Protein AF-A0A9E5LD41-F1 (afdb_monomer_lite)

Radius of gyration: 11.79 Å; chains: 1; bounding box: 24×31×28 Å

Structure (mmCIF, N/CA/C/O backbone):
data_AF-A0A9E5LD41-F1
#
_entry.id   AF-A0A9E5LD41-F1
#
loop_
_atom_site.group_PDB
_atom_site.id
_atom_site.type_symbol
_atom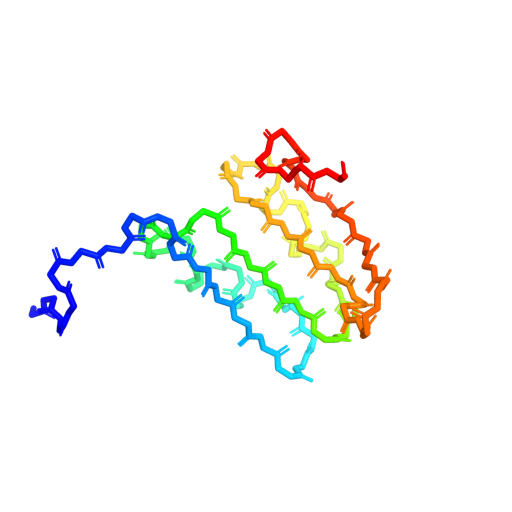_site.label_atom_id
_atom_site.label_alt_id
_atom_site.label_comp_id
_atom_site.label_asym_id
_atom_site.label_entity_id
_atom_site.label_seq_id
_atom_site.pdbx_PDB_ins_code
_atom_site.Cartn_x
_atom_site.Cartn_y
_atom_si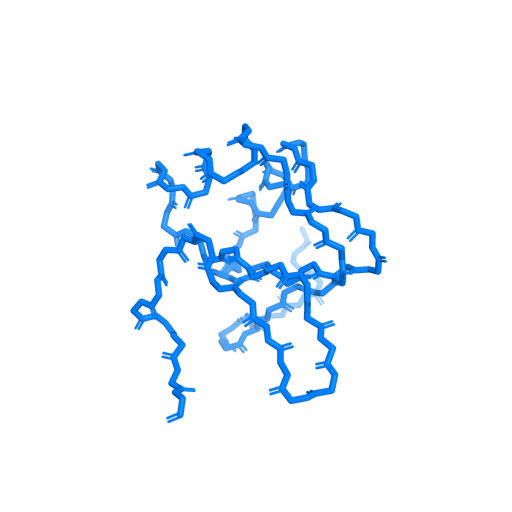te.Cartn_z
_atom_site.occupancy
_atom_site.B_iso_or_equiv
_atom_site.auth_seq_id
_atom_site.auth_comp_id
_atom_site.auth_asym_id
_atom_site.auth_atom_id
_atom_site.pdbx_PDB_model_num
ATOM 1 N N . ARG A 1 1 ? -9.436 21.248 10.082 1.00 51.41 1 ARG A N 1
ATOM 2 C CA . ARG A 1 1 ? -9.931 21.614 8.732 1.00 51.41 1 ARG A CA 1
ATOM 3 C C . ARG A 1 1 ? -9.900 20.336 7.892 1.00 51.41 1 ARG A C 1
ATOM 5 O O . ARG A 1 1 ? -8.819 19.963 7.458 1.00 51.41 1 ARG A O 1
ATOM 12 N N . LYS A 1 2 ? -11.014 19.599 7.760 1.00 58.38 2 LYS A N 1
ATOM 13 C CA . LYS A 1 2 ? -11.121 18.590 6.690 1.00 58.38 2 LYS A CA 1
ATOM 14 C C . LYS A 1 2 ? -11.270 19.403 5.396 1.00 58.38 2 LYS A C 1
ATOM 16 O O . LYS A 1 2 ? -12.124 20.275 5.339 1.00 58.38 2 LYS A O 1
ATOM 21 N N . LEU A 1 3 ? -10.328 19.252 4.462 1.00 68.56 3 LEU A N 1
ATOM 22 C CA . LEU A 1 3 ? -10.350 19.931 3.152 1.00 68.56 3 LEU A CA 1
ATOM 23 C C . LEU A 1 3 ? -11.252 19.199 2.146 1.00 68.56 3 LEU A C 1
ATOM 25 O O . LEU A 1 3 ? -11.499 19.710 1.061 1.00 68.56 3 LEU A O 1
ATOM 29 N N . ILE A 1 4 ? -11.684 17.989 2.501 1.00 71.81 4 ILE A N 1
ATOM 30 C CA . ILE A 1 4 ? -12.482 17.087 1.682 1.00 71.81 4 ILE A CA 1
ATOM 31 C C . ILE A 1 4 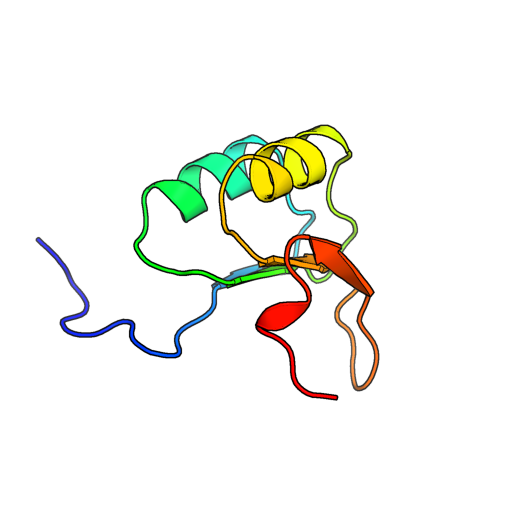? -13.616 16.598 2.582 1.00 71.81 4 ILE A C 1
ATOM 33 O O . ILE A 1 4 ? -13.354 16.051 3.657 1.00 71.81 4 ILE A O 1
ATOM 37 N N . ASP A 1 5 ? -14.851 16.848 2.160 1.00 73.44 5 ASP A N 1
ATOM 38 C CA . ASP A 1 5 ? -16.044 16.652 2.990 1.00 73.44 5 ASP A CA 1
ATOM 39 C C . ASP A 1 5 ? -16.523 15.193 3.021 1.00 73.44 5 ASP A C 1
ATOM 41 O O . ASP A 1 5 ? -17.207 14.793 3.960 1.00 73.44 5 ASP A O 1
ATOM 45 N N . ASN A 1 6 ? -16.124 14.378 2.037 1.00 75.94 6 ASN A N 1
ATOM 46 C CA . ASN A 1 6 ? -16.442 12.955 1.975 1.00 75.94 6 ASN A CA 1
ATOM 47 C C . ASN A 1 6 ? -15.298 12.158 1.311 1.00 75.94 6 ASN A C 1
ATOM 49 O O . ASN A 1 6 ? -14.836 12.523 0.232 1.00 75.94 6 ASN A O 1
ATOM 53 N N . LEU A 1 7 ? -14.838 11.089 1.970 1.00 80.81 7 LEU A N 1
ATOM 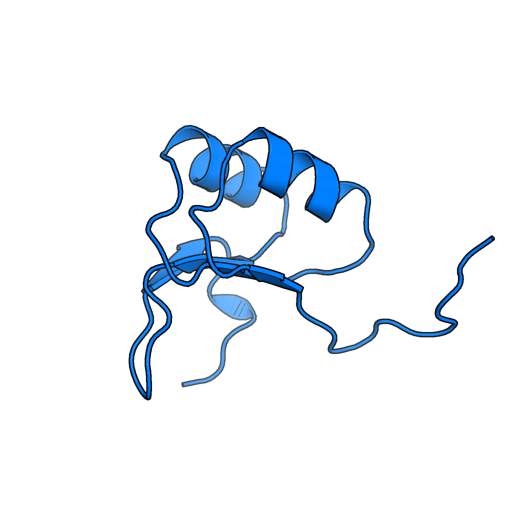54 C CA . LEU A 1 7 ? -13.799 10.166 1.488 1.00 80.81 7 LEU A CA 1
ATOM 55 C C . LEU A 1 7 ? -14.329 8.734 1.299 1.00 80.81 7 LEU A C 1
ATOM 57 O O . LEU A 1 7 ? -13.545 7.808 1.082 1.00 80.81 7 LEU A O 1
ATOM 61 N N . ASP A 1 8 ? -15.645 8.541 1.347 1.00 82.50 8 ASP A N 1
ATOM 62 C CA . ASP A 1 8 ? -16.281 7.259 1.078 1.00 82.50 8 ASP A CA 1
ATOM 63 C C . ASP A 1 8 ? -15.875 6.768 -0.317 1.00 82.50 8 ASP A C 1
ATOM 65 O O . ASP A 1 8 ? -15.928 7.500 -1.307 1.00 82.50 8 ASP A O 1
ATOM 69 N N . GLY A 1 9 ? -15.399 5.525 -0.392 1.00 84.31 9 GLY A N 1
ATOM 70 C CA . GLY A 1 9 ? -14.903 4.938 -1.640 1.00 84.31 9 GLY A CA 1
ATOM 71 C C . GLY A 1 9 ? -13.579 5.521 -2.156 1.00 84.31 9 GLY A C 1
ATOM 72 O O . GLY A 1 9 ? -13.183 5.215 -3.279 1.00 84.31 9 GLY A O 1
ATOM 73 N N . SER A 1 10 ? -12.876 6.340 -1.368 1.00 91.06 10 SER A N 1
ATOM 74 C CA . SER A 1 10 ? -11.562 6.874 -1.741 1.00 91.06 10 SER A CA 1
ATOM 75 C C . SER A 1 10 ? -10.429 5.887 -1.456 1.00 91.06 10 SER A C 1
ATOM 77 O O . SER A 1 10 ? -10.524 5.010 -0.598 1.00 91.06 10 SER A O 1
ATOM 79 N N . PHE A 1 11 ? -9.315 6.069 -2.161 1.00 94.88 11 PHE A N 1
ATOM 80 C CA . PHE A 1 11 ? -8.069 5.331 -1.965 1.00 94.88 11 PHE A CA 1
ATOM 81 C C . PHE A 1 11 ? -6.872 6.261 -2.175 1.00 94.88 11 PHE A C 1
ATOM 83 O O . PHE A 1 11 ? -6.968 7.273 -2.871 1.00 94.88 11 PHE A O 1
ATOM 90 N N . ILE A 1 12 ? -5.727 5.914 -1.587 1.00 95.81 12 ILE A N 1
ATOM 91 C CA . ILE A 1 12 ? -4.467 6.635 -1.800 1.00 95.81 12 ILE A CA 1
ATOM 92 C C . ILE A 1 12 ? -3.594 5.841 -2.765 1.00 95.81 12 ILE A C 1
ATOM 94 O O . ILE A 1 12 ? -3.398 4.644 -2.577 1.00 95.81 12 ILE A O 1
ATOM 98 N N . VAL A 1 13 ? -3.013 6.516 -3.759 1.00 96.06 13 VAL A N 1
ATOM 99 C CA . VAL A 1 13 ? -1.997 5.937 -4.649 1.00 96.06 13 VAL A CA 1
ATOM 100 C C . VAL A 1 13 ? -0.670 6.655 -4.453 1.00 96.06 13 VAL A C 1
ATOM 102 O O . VAL A 1 13 ? -0.624 7.884 -4.441 1.00 96.06 13 VAL A O 1
ATOM 105 N N . CYS A 1 14 ? 0.422 5.901 -4.350 1.00 95.81 14 CYS A N 1
ATOM 106 C CA . CYS A 1 14 ? 1.774 6.444 -4.349 1.00 95.81 14 CYS A CA 1
ATOM 107 C C . CYS A 1 14 ? 2.630 5.828 -5.462 1.00 95.81 14 CYS A C 1
ATOM 109 O O . CYS A 1 14 ? 2.541 4.639 -5.771 1.00 95.81 14 CYS A O 1
ATOM 111 N N . SER A 1 15 ? 3.499 6.650 -6.058 1.00 96.19 15 SER A N 1
ATOM 112 C CA . SER A 1 15 ? 4.456 6.227 -7.091 1.00 96.19 15 SER A CA 1
ATOM 113 C C . SER A 1 15 ? 5.693 5.513 -6.537 1.00 96.19 15 SER A C 1
ATOM 115 O O . SER A 1 15 ? 6.519 5.008 -7.295 1.00 96.19 15 SER A O 1
ATOM 117 N N . SER A 1 16 ? 5.825 5.455 -5.214 1.00 94.50 16 SER A N 1
ATOM 118 C CA . SER A 1 16 ? 6.976 4.908 -4.506 1.00 94.50 16 SER A CA 1
ATOM 119 C C . SER A 1 16 ? 6.645 3.568 -3.829 1.00 94.50 16 SER A C 1
ATOM 121 O O . SER A 1 16 ? 5.660 2.901 -4.153 1.00 94.50 16 SER A O 1
ATOM 123 N N . ARG A 1 17 ? 7.525 3.124 -2.924 1.00 96.75 17 ARG A N 1
ATOM 124 C CA . ARG A 1 17 ? 7.261 2.003 -2.011 1.00 96.75 17 ARG A CA 1
ATOM 125 C C . ARG A 1 17 ? 6.333 2.451 -0.885 1.00 96.75 17 ARG A C 1
ATOM 127 O O . ARG A 1 17 ? 6.468 3.574 -0.402 1.00 96.75 17 ARG A O 1
ATOM 134 N N . ALA A 1 18 ? 5.497 1.545 -0.387 1.00 97.62 18 ALA A N 1
ATOM 135 C CA . ALA A 1 18 ? 4.796 1.763 0.876 1.00 97.62 18 ALA A CA 1
ATOM 136 C C . ALA A 1 18 ? 5.742 1.470 2.054 1.00 97.62 18 ALA A C 1
ATOM 138 O O . ALA A 1 18 ? 6.076 0.314 2.329 1.00 97.62 18 ALA A O 1
ATOM 139 N N . SER A 1 19 ? 6.211 2.530 2.719 1.00 98.00 19 SER A N 1
ATOM 140 C CA . SER A 1 19 ? 6.995 2.430 3.955 1.00 98.00 19 SER A CA 1
ATOM 141 C C . SER A 1 19 ? 6.092 2.312 5.185 1.00 98.00 19 SER A C 1
ATOM 143 O O . SER A 1 19 ? 4.888 2.565 5.116 1.00 98.00 19 SER A O 1
ATOM 145 N N . TYR A 1 20 ? 6.684 1.957 6.325 1.00 97.75 20 TYR A N 1
ATOM 146 C CA . TYR A 1 20 ? 5.975 1.891 7.602 1.00 97.75 20 TYR A CA 1
ATOM 147 C C . TYR A 1 20 ? 5.352 3.248 7.971 1.00 97.75 20 TYR A C 1
ATOM 149 O O . TYR A 1 20 ? 4.173 3.327 8.300 1.00 97.75 20 TYR A O 1
ATOM 157 N N . GLU A 1 21 ? 6.106 4.336 7.813 1.00 97.38 21 GLU A N 1
ATOM 158 C CA . GLU A 1 21 ? 5.653 5.700 8.105 1.00 97.38 21 GLU A CA 1
ATOM 159 C C . GLU A 1 21 ? 4.555 6.156 7.140 1.00 97.38 21 GLU A C 1
ATOM 161 O O . GLU A 1 21 ? 3.691 6.950 7.508 1.00 97.38 21 GLU A O 1
ATOM 166 N N . MET A 1 22 ? 4.579 5.677 5.892 1.00 96.56 22 MET A N 1
ATOM 167 C CA . MET A 1 22 ? 3.511 5.950 4.935 1.00 96.56 22 MET A CA 1
ATOM 168 C C . MET A 1 22 ? 2.210 5.297 5.391 1.00 96.56 22 MET A C 1
ATOM 170 O O . MET A 1 22 ? 1.190 5.975 5.448 1.00 96.56 22 MET A O 1
ATOM 174 N N . VAL A 1 23 ? 2.262 4.023 5.783 1.00 97.38 23 VAL A N 1
ATOM 175 C CA . VAL A 1 23 ? 1.106 3.320 6.350 1.00 97.38 23 VAL A CA 1
ATOM 176 C C . VAL A 1 23 ? 0.603 4.035 7.604 1.00 97.38 23 VAL A C 1
ATOM 178 O O . VAL A 1 23 ? -0.583 4.328 7.678 1.00 97.38 23 VAL A O 1
ATOM 181 N N . GLN A 1 24 ? 1.483 4.427 8.534 1.00 96.62 24 GLN A N 1
ATOM 182 C CA . GLN A 1 24 ? 1.082 5.203 9.716 1.00 96.62 24 GLN A CA 1
ATOM 183 C C . GLN A 1 24 ? 0.338 6.493 9.355 1.00 96.62 24 GLN A C 1
ATOM 185 O O . GLN A 1 24 ? -0.680 6.801 9.966 1.00 96.62 24 GLN A O 1
ATOM 190 N N . LYS A 1 25 ? 0.810 7.243 8.353 1.00 95.06 25 LYS A N 1
ATOM 191 C CA . LYS A 1 25 ? 0.131 8.469 7.902 1.00 95.06 25 LYS A CA 1
ATOM 192 C C . LYS A 1 25 ? -1.235 8.178 7.292 1.00 95.06 25 LYS A C 1
ATOM 194 O O . LYS A 1 25 ? -2.163 8.938 7.537 1.00 9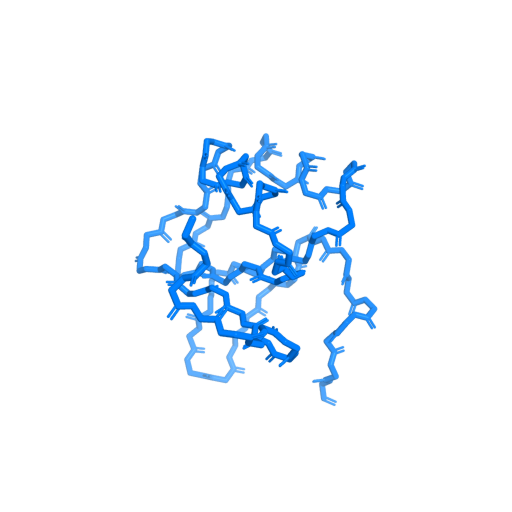5.06 25 LYS A O 1
ATOM 199 N N . VAL A 1 26 ? -1.361 7.096 6.523 1.00 94.94 26 VAL A N 1
ATOM 200 C CA . VAL A 1 26 ? -2.645 6.680 5.943 1.00 94.94 26 VAL A CA 1
ATOM 201 C C . VAL A 1 26 ? -3.625 6.260 7.032 1.00 94.94 26 VAL A C 1
ATOM 203 O O . VAL A 1 26 ? -4.783 6.640 6.958 1.00 94.94 26 VAL A O 1
ATOM 206 N N . LEU A 1 27 ? -3.172 5.571 8.079 1.00 94.06 27 LEU A N 1
ATOM 207 C CA . LEU A 1 27 ? -4.023 5.171 9.205 1.00 94.06 27 LEU A CA 1
ATOM 208 C C . LEU A 1 27 ? -4.592 6.347 10.011 1.00 94.06 27 LEU A C 1
ATOM 210 O O . LEU A 1 27 ? -5.611 6.197 10.674 1.00 94.06 27 LEU A O 1
ATOM 214 N N . VAL A 1 28 ? -3.947 7.516 9.967 1.00 92.25 28 VAL A N 1
ATOM 215 C CA . VAL A 1 28 ? -4.485 8.756 10.558 1.00 92.25 28 VAL A CA 1
ATOM 216 C C . VAL A 1 28 ? -5.622 9.338 9.703 1.00 92.25 28 VAL A C 1
ATOM 218 O O . VAL A 1 28 ? -6.365 10.208 10.154 1.00 92.25 28 VAL A O 1
ATOM 221 N N . THR A 1 29 ? -5.768 8.868 8.465 1.00 87.81 29 THR A N 1
ATOM 222 C CA . THR A 1 29 ? -6.888 9.201 7.584 1.00 87.81 29 THR A CA 1
ATOM 223 C C . THR A 1 29 ? -7.969 8.125 7.671 1.00 87.81 29 THR A C 1
ATOM 225 O O . THR A 1 29 ? -7.670 6.958 7.899 1.00 87.81 29 THR A O 1
ATOM 228 N N . ASP A 1 30 ? -9.221 8.488 7.397 1.00 84.25 30 ASP A N 1
ATOM 229 C CA . ASP A 1 30 ? -10.344 7.538 7.320 1.00 84.25 30 ASP A CA 1
ATOM 230 C C . ASP A 1 30 ? -10.351 6.728 5.993 1.00 84.25 30 ASP A C 1
ATOM 232 O O . ASP A 1 30 ? -11.397 6.255 5.555 1.00 84.25 30 ASP A O 1
ATOM 236 N N . ILE A 1 31 ? -9.208 6.600 5.301 1.00 92.19 31 ILE A N 1
ATOM 237 C CA . ILE A 1 31 ? -9.112 5.954 3.981 1.00 92.19 31 ILE A CA 1
ATOM 238 C C . ILE A 1 31 ? -8.669 4.489 4.138 1.00 92.19 31 ILE A C 1
ATOM 240 O O . ILE A 1 31 ? -7.563 4.235 4.620 1.00 92.19 31 ILE A O 1
ATOM 244 N N . PRO A 1 32 ? -9.465 3.507 3.673 1.00 93.81 32 PRO A N 1
ATOM 245 C CA . PRO A 1 32 ? -9.217 2.093 3.957 1.00 93.81 32 PRO A CA 1
ATOM 246 C C . PRO A 1 32 ? -8.272 1.387 2.969 1.00 93.81 32 PRO A C 1
ATOM 248 O O . PRO A 1 32 ? -8.039 0.183 3.114 1.00 93.81 32 PRO A O 1
ATOM 251 N N . ILE A 1 33 ? -7.754 2.079 1.944 1.00 96.38 33 ILE A N 1
ATOM 252 C CA . ILE A 1 33 ? -6.933 1.475 0.879 1.00 96.38 33 ILE A CA 1
ATOM 253 C C . ILE A 1 33 ? -5.712 2.347 0.545 1.00 96.38 33 ILE A C 1
ATOM 255 O O . ILE A 1 33 ? -5.846 3.519 0.182 1.00 96.38 33 ILE A O 1
ATOM 259 N N . LEU A 1 34 ? -4.524 1.734 0.587 1.00 97.38 34 LEU A N 1
ATOM 260 C CA . LEU A 1 34 ? -3.258 2.280 0.095 1.00 97.38 34 LEU A CA 1
ATOM 261 C C . LEU A 1 34 ? -2.726 1.428 -1.063 1.00 97.38 34 LEU A C 1
ATOM 263 O O . LEU A 1 34 ? -2.497 0.228 -0.921 1.00 97.38 34 LEU A O 1
ATOM 267 N N . ILE A 1 35 ? -2.453 2.070 -2.193 1.00 97.69 35 ILE A N 1
ATOM 268 C CA . ILE A 1 35 ? -1.921 1.453 -3.405 1.00 97.69 35 ILE A CA 1
ATOM 269 C C . ILE A 1 35 ? -0.516 1.991 -3.667 1.00 97.69 35 ILE A C 1
ATOM 271 O O . ILE A 1 35 ? -0.317 3.187 -3.870 1.00 97.69 35 ILE A O 1
ATOM 275 N N . ALA A 1 36 ? 0.462 1.095 -3.710 1.00 97.94 36 ALA A N 1
ATOM 276 C CA . ALA A 1 36 ? 1.838 1.389 -4.061 1.00 97.94 36 ALA A CA 1
ATOM 277 C C . ALA A 1 36 ? 2.185 0.837 -5.445 1.00 97.94 36 ALA A C 1
ATOM 279 O O . ALA A 1 36 ? 2.030 -0.347 -5.759 1.00 97.94 36 ALA A O 1
ATOM 280 N N . ILE A 1 37 ? 2.744 1.720 -6.265 1.00 97.44 37 ILE A N 1
ATOM 281 C CA . ILE A 1 37 ? 3.365 1.386 -7.545 1.00 97.44 37 ILE A CA 1
ATOM 282 C C . ILE A 1 37 ? 4.595 0.477 -7.324 1.00 97.44 37 ILE A C 1
ATOM 284 O O . ILE A 1 37 ? 4.934 -0.318 -8.198 1.00 97.44 37 ILE A O 1
ATOM 288 N N . SER A 1 38 ? 5.272 0.527 -6.178 1.00 96.88 38 SER A N 1
ATOM 289 C CA . SER A 1 38 ? 6.389 -0.377 -5.860 1.00 96.88 38 SER A CA 1
ATOM 290 C C . SER A 1 38 ? 6.031 -1.379 -4.750 1.00 96.88 38 SER A C 1
ATOM 292 O O . SER A 1 38 ? 4.868 -1.522 -4.372 1.00 96.88 38 SER A O 1
ATOM 294 N N . ALA A 1 39 ? 7.026 -2.110 -4.248 1.00 96.81 39 ALA A N 1
ATOM 295 C CA . ALA A 1 39 ? 6.858 -3.063 -3.156 1.00 96.81 39 ALA A CA 1
ATOM 296 C C . ALA A 1 39 ? 6.555 -2.346 -1.822 1.00 96.81 39 ALA A C 1
ATOM 298 O O . ALA A 1 39 ? 7.174 -1.313 -1.542 1.00 96.81 39 ALA A O 1
ATOM 299 N N . PRO A 1 40 ? 5.673 -2.884 -0.964 1.00 97.69 40 PRO A N 1
ATOM 300 C CA . PRO A 1 40 ? 5.604 -2.486 0.438 1.00 97.69 40 PRO A CA 1
ATOM 301 C C . PRO A 1 40 ? 6.755 -3.112 1.246 1.00 97.69 40 PRO A C 1
ATOM 303 O O . PRO A 1 40 ? 7.328 -4.127 0.847 1.00 97.69 40 PRO A O 1
ATOM 306 N N . THR A 1 41 ? 7.106 -2.532 2.396 1.00 98.31 41 THR A N 1
ATOM 307 C CA . THR A 1 41 ? 8.019 -3.187 3.354 1.00 98.31 41 THR A CA 1
ATOM 308 C C . THR A 1 41 ? 7.264 -4.177 4.243 1.00 98.31 41 THR A C 1
ATOM 310 O O . THR A 1 41 ? 6.081 -3.988 4.513 1.00 98.31 41 THR A O 1
ATOM 313 N N . SER A 1 42 ? 7.937 -5.204 4.774 1.00 98.12 42 SER A N 1
ATOM 314 C CA . SER A 1 42 ? 7.292 -6.174 5.678 1.00 98.12 42 SER A CA 1
ATOM 315 C C . SER A 1 42 ? 6.684 -5.510 6.917 1.00 98.12 42 SER A C 1
ATOM 317 O O . SER A 1 42 ? 5.593 -5.872 7.342 1.00 98.12 42 SER A O 1
ATOM 319 N N . MET A 1 43 ? 7.352 -4.489 7.465 1.00 98.25 43 MET A N 1
ATOM 320 C CA . MET A 1 43 ? 6.813 -3.701 8.579 1.00 98.25 43 MET A CA 1
ATOM 321 C C . MET A 1 43 ? 5.542 -2.939 8.188 1.00 98.25 43 MET A C 1
ATOM 323 O O . MET A 1 43 ? 4.609 -2.881 8.982 1.00 98.25 43 MET A O 1
ATOM 327 N N . ALA A 1 44 ? 5.488 -2.377 6.977 1.00 98.31 44 ALA A N 1
ATOM 328 C CA . ALA A 1 44 ? 4.302 -1.695 6.469 1.00 98.31 44 ALA A CA 1
ATOM 329 C C . ALA A 1 44 ? 3.118 -2.663 6.322 1.00 98.31 44 ALA A C 1
ATOM 331 O O . ALA A 1 44 ? 2.014 -2.343 6.751 1.00 98.31 44 ALA A O 1
ATOM 332 N N . VAL A 1 45 ? 3.364 -3.860 5.776 1.00 98.31 45 VAL A N 1
ATOM 333 C CA . VAL A 1 45 ? 2.342 -4.912 5.642 1.00 98.31 45 VAL A CA 1
ATOM 334 C C . VAL A 1 45 ? 1.841 -5.373 7.009 1.00 98.31 45 VAL A C 1
ATOM 336 O O . VAL A 1 45 ? 0.637 -5.433 7.214 1.00 98.31 45 VAL A O 1
ATOM 339 N N . ASN A 1 46 ? 2.738 -5.641 7.963 1.00 98.44 46 ASN A N 1
ATOM 340 C CA . ASN A 1 46 ? 2.347 -6.064 9.311 1.00 98.44 46 ASN A CA 1
ATOM 341 C C . ASN A 1 46 ? 1.494 -5.007 10.016 1.00 98.44 46 ASN A C 1
ATOM 343 O O . ASN A 1 46 ? 0.462 -5.342 10.590 1.00 98.44 46 ASN A O 1
ATOM 347 N N . LEU A 1 47 ? 1.888 -3.734 9.930 1.00 98.12 47 LEU A N 1
ATOM 348 C CA . LEU A 1 47 ? 1.099 -2.641 10.489 1.00 98.12 47 LEU A CA 1
ATOM 349 C C . LEU A 1 47 ? -0.285 -2.577 9.826 1.00 98.12 47 LEU A C 1
ATOM 351 O O . LEU A 1 47 ? -1.299 -2.492 10.508 1.00 98.12 47 LEU A O 1
ATOM 355 N N . ALA A 1 48 ? -0.343 -2.698 8.503 1.00 97.69 48 ALA A N 1
ATOM 356 C CA . ALA A 1 48 ? -1.601 -2.721 7.770 1.00 97.69 48 ALA A CA 1
ATOM 357 C C . ALA A 1 48 ? -2.425 -4.006 7.945 1.00 97.69 48 ALA A C 1
ATOM 359 O O . ALA A 1 48 ? -3.526 -4.047 7.435 1.00 97.69 48 ALA A O 1
ATOM 360 N N . LEU A 1 49 ? -1.919 -5.061 8.589 1.00 97.69 49 LEU A N 1
ATOM 361 C CA . LEU A 1 49 ? -2.709 -6.238 8.981 1.00 97.69 49 LEU A CA 1
ATOM 362 C C . LEU A 1 49 ? -3.282 -6.090 10.396 1.00 97.69 49 LEU A C 1
ATOM 364 O O . LEU A 1 49 ? -4.315 -6.668 10.722 1.00 97.69 49 LEU A O 1
ATOM 368 N N . GLN A 1 50 ? -2.586 -5.345 11.258 1.00 97.56 50 GLN A N 1
ATOM 369 C CA . GLN A 1 50 ? -3.048 -5.026 12.613 1.00 97.56 50 GLN A CA 1
ATOM 370 C C . GLN A 1 50 ? -4.135 -3.951 12.619 1.00 97.56 50 GLN A C 1
ATOM 372 O O . GLN A 1 50 ? -4.934 -3.871 13.550 1.00 97.56 50 GLN A O 1
ATOM 377 N N . HIS A 1 51 ? -4.153 -3.130 11.578 1.00 95.19 51 HIS A N 1
ATOM 378 C CA . HIS A 1 51 ? -5.161 -2.119 11.327 1.00 95.19 51 HIS A CA 1
ATOM 379 C C . HIS A 1 51 ? -5.911 -2.497 10.062 1.00 95.19 51 HIS A C 1
ATOM 381 O O . HIS A 1 51 ? -5.296 -3.007 9.146 1.00 95.19 51 HIS A O 1
ATOM 387 N N . ASP A 1 52 ? -7.209 -2.231 9.981 1.00 94.31 52 ASP A N 1
ATOM 388 C CA . ASP A 1 52 ? -8.080 -2.699 8.897 1.00 94.31 52 ASP A CA 1
ATOM 389 C C . ASP A 1 52 ? -7.875 -1.938 7.560 1.00 94.31 52 ASP A C 1
ATOM 391 O O . ASP A 1 52 ? -8.803 -1.374 6.981 1.00 94.31 52 ASP A O 1
ATOM 395 N N . LEU A 1 53 ? -6.626 -1.892 7.084 1.00 96.12 53 LEU A N 1
ATOM 396 C CA . LEU A 1 53 ? -6.130 -1.141 5.934 1.00 96.12 53 LEU A CA 1
ATOM 397 C C . LEU A 1 53 ? -5.654 -2.107 4.850 1.00 96.12 53 LEU A C 1
ATOM 399 O O . LEU A 1 53 ? -4.760 -2.924 5.055 1.00 96.12 53 LEU A O 1
ATOM 403 N N . SER A 1 54 ? -6.200 -1.976 3.645 1.00 97.44 54 SER A N 1
ATOM 404 C CA . SER A 1 54 ? -5.749 -2.772 2.501 1.00 97.44 54 SER A CA 1
ATOM 405 C C . SER A 1 54 ? -4.517 -2.142 1.865 1.00 97.44 54 SER A C 1
ATOM 407 O O . SER A 1 54 ? -4.569 -1.001 1.408 1.00 97.44 54 SER A O 1
ATOM 409 N N . VAL A 1 55 ? -3.416 -2.887 1.806 1.00 97.81 55 VAL A N 1
ATOM 410 C CA . VAL A 1 55 ? -2.199 -2.484 1.098 1.00 97.81 55 VAL A CA 1
ATOM 411 C C . VAL A 1 55 ? -2.085 -3.284 -0.185 1.00 97.81 55 VAL A C 1
ATOM 413 O O . VAL A 1 55 ? -2.009 -4.513 -0.174 1.00 97.81 55 VAL A O 1
ATOM 416 N N . ILE A 1 56 ? -2.032 -2.567 -1.298 1.00 97.88 56 ILE A N 1
ATOM 417 C CA . ILE A 1 56 ? -1.795 -3.116 -2.626 1.00 97.88 56 ILE A CA 1
ATOM 418 C C . ILE A 1 56 ? -0.397 -2.691 -3.063 1.00 97.88 56 ILE A C 1
ATOM 420 O O . ILE A 1 56 ? -0.051 -1.518 -2.983 1.00 97.88 56 ILE A O 1
ATOM 424 N N . GLY A 1 57 ? 0.416 -3.637 -3.517 1.00 97.44 57 GLY A N 1
ATOM 425 C CA . GLY A 1 57 ? 1.755 -3.386 -4.039 1.00 97.44 57 GLY A CA 1
ATOM 426 C C . GLY A 1 57 ? 1.885 -3.810 -5.494 1.00 97.44 57 GLY A C 1
ATOM 427 O O . GLY A 1 57 ? 1.048 -4.545 -6.024 1.00 97.44 57 GLY A O 1
ATOM 428 N N . PHE A 1 58 ? 2.964 -3.358 -6.136 1.00 97.19 58 PHE A N 1
ATOM 429 C CA . PHE A 1 58 ? 3.266 -3.675 -7.536 1.00 97.19 58 PHE A CA 1
ATOM 430 C C . PHE A 1 58 ? 2.119 -3.346 -8.512 1.00 97.19 58 PHE A C 1
ATOM 432 O O . PHE A 1 58 ? 1.960 -4.013 -9.533 1.00 97.19 58 PHE A O 1
ATOM 439 N N . ALA A 1 59 ? 1.321 -2.313 -8.219 1.00 96.06 59 ALA A N 1
ATOM 440 C CA . ALA A 1 59 ? 0.178 -1.935 -9.047 1.00 96.06 59 ALA A CA 1
ATOM 441 C C . ALA A 1 59 ? 0.633 -1.378 -10.412 1.00 96.06 59 ALA A C 1
ATOM 443 O O . ALA A 1 59 ? 1.238 -0.305 -10.484 1.00 96.06 59 ALA A O 1
ATOM 444 N N . ARG A 1 60 ? 0.373 -2.107 -11.504 1.00 92.56 60 ARG A N 1
ATOM 445 C CA . ARG A 1 60 ? 0.681 -1.731 -12.898 1.00 92.56 60 ARG A CA 1
ATOM 446 C C . ARG A 1 60 ? -0.378 -2.270 -13.838 1.00 92.56 60 ARG A C 1
ATOM 448 O O . ARG A 1 60 ? -0.679 -3.457 -13.776 1.00 92.56 60 ARG A O 1
ATOM 455 N N . ASP A 1 61 ? -0.826 -1.452 -14.784 1.00 89.06 61 ASP A N 1
ATOM 456 C CA . ASP A 1 61 ? -1.775 -1.848 -15.828 1.00 89.06 61 ASP A CA 1
ATOM 457 C C . ASP A 1 61 ? -2.945 -2.667 -15.250 1.00 89.06 61 ASP A C 1
ATOM 459 O O . ASP A 1 61 ? -3.762 -2.140 -14.502 1.00 89.06 61 ASP A O 1
ATOM 463 N N . LYS A 1 62 ? -2.994 -3.970 -15.549 1.00 88.19 62 LYS A N 1
ATOM 464 C CA . LYS A 1 62 ? -4.011 -4.924 -15.080 1.00 88.19 62 LYS A CA 1
ATOM 465 C C . LYS A 1 62 ? -3.474 -5.927 -14.050 1.00 88.19 62 LYS A C 1
ATOM 467 O O . LYS A 1 62 ? -3.944 -7.058 -13.984 1.00 88.19 62 LYS A O 1
ATOM 472 N N . ARG A 1 63 ? -2.425 -5.568 -13.311 1.00 93.56 63 ARG A N 1
ATOM 473 C CA . ARG A 1 63 ? -1.758 -6.429 -12.328 1.00 93.56 63 ARG A CA 1
ATOM 474 C C . ARG A 1 63 ? -1.512 -5.673 -11.033 1.00 93.56 63 ARG A C 1
ATOM 476 O O . ARG A 1 63 ? -1.097 -4.517 -11.037 1.00 93.56 63 ARG A O 1
ATOM 483 N N . PHE A 1 64 ? -1.724 -6.360 -9.925 1.00 96.75 64 PHE A N 1
ATOM 484 C CA . PHE A 1 64 ? -1.418 -5.878 -8.590 1.00 96.75 64 PHE A CA 1
ATOM 485 C C . PHE A 1 64 ? -1.310 -7.071 -7.638 1.00 96.75 64 PHE A C 1
ATOM 487 O O . PHE A 1 64 ? -1.743 -8.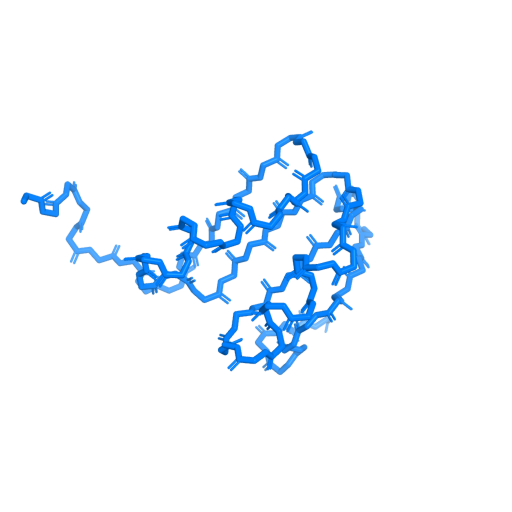175 -7.965 1.00 96.75 64 PHE A O 1
ATOM 494 N N . VAL A 1 65 ? -0.731 -6.850 -6.461 1.00 97.25 65 VAL A N 1
ATOM 495 C CA . VAL A 1 65 ? -0.671 -7.850 -5.390 1.00 97.25 65 VAL A CA 1
ATOM 496 C C . VAL A 1 65 ? -1.271 -7.243 -4.133 1.00 97.25 65 VAL A C 1
ATOM 498 O O . VAL A 1 65 ? -0.840 -6.178 -3.693 1.00 97.25 65 VAL A O 1
ATOM 501 N N . VAL A 1 66 ? -2.265 -7.913 -3.554 1.00 97.62 66 VAL A N 1
ATOM 502 C CA . VAL A 1 66 ? -2.863 -7.504 -2.278 1.00 97.62 66 VAL A CA 1
ATOM 503 C C . VAL A 1 66 ? -2.065 -8.122 -1.134 1.00 97.62 66 VAL A C 1
ATOM 505 O O . VAL A 1 66 ? -1.925 -9.340 -1.065 1.00 97.62 66 VAL A O 1
ATOM 508 N N . TYR A 1 67 ? -1.545 -7.282 -0.243 1.00 98.00 67 TYR A N 1
ATOM 509 C CA . TYR A 1 67 ? -0.719 -7.688 0.896 1.00 98.00 67 TYR A CA 1
ATOM 510 C C . TYR A 1 67 ? -1.493 -7.755 2.216 1.00 98.00 67 TYR A C 1
ATOM 512 O O . TYR A 1 67 ? -1.072 -8.464 3.127 1.00 98.00 67 TYR A O 1
ATOM 520 N N . SER A 1 68 ? -2.611 -7.037 2.334 1.00 97.75 68 SER A N 1
ATOM 521 C CA . SER A 1 68 ? -3.449 -7.020 3.538 1.00 97.75 68 SER A CA 1
ATOM 522 C C . SER A 1 68 ? -4.923 -6.774 3.192 1.00 97.75 68 SER A C 1
ATOM 524 O O . SER A 1 68 ? -5.222 -6.160 2.169 1.00 97.75 68 SER A O 1
ATOM 526 N N . HIS A 1 69 ? -5.839 -7.281 4.029 1.00 96.38 69 HIS A N 1
ATOM 527 C CA . HIS A 1 69 ? -7.296 -7.050 3.966 1.00 96.38 69 HIS A CA 1
ATOM 528 C C . HIS A 1 69 ? -7.930 -7.155 2.558 1.00 96.38 69 HIS A C 1
ATOM 530 O O . HIS A 1 69 ? -8.615 -6.249 2.087 1.00 96.38 69 HIS A O 1
ATOM 536 N N . LYS A 1 70 ? -7.750 -8.300 1.876 1.00 95.94 70 LYS A N 1
ATOM 537 C CA . LYS A 1 70 ? -8.282 -8.539 0.512 1.00 95.94 70 LYS A CA 1
ATOM 538 C C . LYS A 1 70 ? -9.808 -8.413 0.392 1.00 95.94 70 LYS A C 1
ATOM 540 O O . LYS A 1 70 ? -10.309 -8.170 -0.698 1.00 95.94 70 LYS A O 1
ATOM 545 N N . ASN A 1 71 ? -10.550 -8.511 1.493 1.00 94.06 71 ASN A N 1
ATOM 546 C CA . ASN A 1 71 ? -12.014 -8.442 1.528 1.00 94.06 71 ASN A CA 1
ATOM 547 C C . ASN A 1 71 ? -12.621 -7.149 0.943 1.00 94.06 71 ASN A C 1
ATOM 549 O O . ASN A 1 71 ? -13.822 -7.119 0.699 1.00 94.06 71 ASN A O 1
ATOM 553 N N . ARG A 1 72 ? -11.822 -6.096 0.721 1.00 90.50 72 ARG A N 1
ATOM 554 C CA . ARG A 1 72 ? -12.265 -4.839 0.092 1.00 90.50 72 ARG A CA 1
ATOM 555 C C . ARG A 1 72 ? -12.093 -4.787 -1.428 1.00 90.50 72 ARG A C 1
ATOM 557 O O . ARG A 1 72 ? -12.542 -3.824 -2.040 1.00 90.50 72 ARG A O 1
ATOM 564 N N . ILE A 1 73 ? -11.421 -5.766 -2.032 1.00 92.38 73 ILE A N 1
ATOM 565 C CA . ILE A 1 73 ? -11.055 -5.754 -3.453 1.00 92.38 73 ILE A CA 1
ATOM 566 C C . ILE A 1 73 ? -11.900 -6.783 -4.206 1.00 92.38 73 ILE A C 1
ATOM 568 O O . ILE A 1 73 ? -11.902 -7.961 -3.853 1.00 92.38 73 ILE A O 1
ATOM 572 N N . ILE A 1 74 ? -12.602 -6.324 -5.243 1.00 89.81 74 ILE A N 1
ATOM 573 C CA . ILE A 1 74 ? -13.379 -7.161 -6.166 1.00 89.81 74 ILE A CA 1
ATOM 574 C C . ILE A 1 74 ? -12.533 -7.344 -7.432 1.00 89.81 74 ILE A C 1
ATOM 576 O O . ILE A 1 74 ? -12.048 -6.354 -7.984 1.00 89.81 74 ILE A O 1
ATOM 580 N N . GLU A 1 75 ? -12.325 -8.595 -7.845 1.00 77.56 75 GLU A N 1
ATOM 581 C CA . GLU A 1 75 ? -11.563 -8.991 -9.044 1.00 77.56 75 GLU A CA 1
ATOM 582 C C . GLU A 1 75 ? -12.490 -9.327 -10.217 1.00 77.56 75 GLU A C 1
ATOM 584 O O . GLU A 1 75 ? -13.557 -9.936 -9.970 1.00 77.56 75 GLU A O 1
#

Sequence (75 aa):
RKLIDNLDGSFIVCSSRASYEMVQKVLVTDIPILIAISAPTSMAVNLALQHDLSVIGFARDKRFVVYSHKNRIIE

Foldseek 3Di:
DPPDPDQVVHEAEDAAEAELVNLVVVLVPPHQEYEYCAYYDPNSLVVCQVPNHWYWHNDDDPDIDISHNCVVDDD

pLDDT: mean 92.53, std 9.11, range [51.41, 98.44]

Secondary structure (DSSP, 8-state):
--SSS--TT--EEESS---HHHHHHHHTTT--EEEESSPPPHHHHHHHHHTT-EEEEEEETTEEEE-S-GGG---